Protein AF-A0A2H5ZQH9-F1 (afdb_monomer_lite)

Foldseek 3Di:
DEAECAEPPCHPVNCPPCCVVDPPPPDYHYDYPDYDPCCVGPVPSVVVVVVVVVVVVVD

Structure (mmCIF, N/CA/C/O backbone):
data_AF-A0A2H5ZQH9-F1
#
_entry.id   AF-A0A2H5ZQH9-F1
#
loop_
_atom_site.group_PDB
_atom_site.id
_atom_site.type_symbol
_atom_site.label_atom_id
_atom_site.label_alt_id
_atom_site.label_comp_id
_atom_site.label_asym_id
_atom_site.label_entity_id
_atom_site.label_seq_id
_atom_site.pdbx_PDB_ins_code
_atom_site.Cartn_x
_atom_site.Cartn_y
_atom_site.Cartn_z
_atom_site.occupancy
_atom_site.B_iso_or_equiv
_atom_site.auth_seq_id
_atom_site.auth_comp_id
_atom_site.auth_asym_id
_atom_site.auth_atom_id
_atom_site.pdbx_PDB_model_num
ATOM 1 N N . MET A 1 1 ? -5.194 -3.569 0.949 1.00 95.38 1 MET A N 1
ATOM 2 C CA . MET A 1 1 ? -4.098 -4.234 0.226 1.00 95.38 1 MET A CA 1
ATOM 3 C C . MET A 1 1 ? -3.193 -3.187 -0.384 1.00 95.38 1 MET A C 1
ATOM 5 O O . MET A 1 1 ? -3.703 -2.273 -1.013 1.00 95.38 1 MET A O 1
ATOM 9 N N . ILE A 1 2 ? -1.887 -3.284 -0.168 1.00 98.00 2 ILE A N 1
ATOM 10 C CA . ILE A 1 2 ? -0.902 -2.467 -0.883 1.00 98.00 2 ILE A CA 1
ATOM 11 C C . ILE A 1 2 ? -0.416 -3.299 -2.074 1.00 98.00 2 ILE A C 1
ATOM 13 O O . ILE A 1 2 ? -0.195 -4.497 -1.928 1.00 98.00 2 ILE A O 1
ATOM 17 N N . THR A 1 3 ? -0.319 -2.676 -3.242 1.00 98.31 3 THR A N 1
ATOM 18 C CA . THR A 1 3 ? 0.199 -3.249 -4.495 1.00 98.31 3 THR A CA 1
ATOM 19 C C . THR A 1 3 ? 1.248 -2.302 -5.064 1.00 98.31 3 THR A C 1
ATOM 21 O O . THR A 1 3 ? 1.186 -1.101 -4.786 1.00 98.31 3 THR A O 1
ATOM 24 N N . ALA A 1 4 ? 2.188 -2.814 -5.856 1.00 98.62 4 ALA A N 1
ATOM 25 C CA . ALA A 1 4 ? 3.255 -2.019 -6.458 1.00 98.62 4 ALA A CA 1
ATOM 26 C C . ALA A 1 4 ? 3.208 -2.119 -7.987 1.00 98.62 4 ALA A C 1
ATOM 28 O O .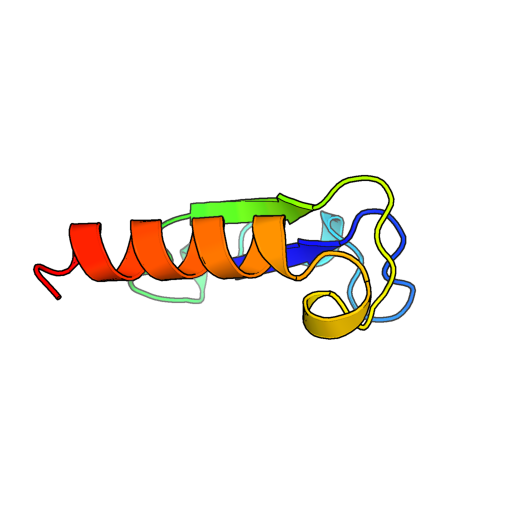 ALA A 1 4 ? 2.988 -3.198 -8.535 1.00 98.62 4 ALA A O 1
ATOM 29 N N . GLU A 1 5 ? 3.388 -0.992 -8.675 1.00 98.62 5 GLU A N 1
ATOM 30 C CA . GLU A 1 5 ? 3.228 -0.890 -10.133 1.00 98.62 5 GLU A CA 1
ATOM 31 C C . GLU A 1 5 ? 4.153 -1.825 -10.924 1.00 98.62 5 GLU A C 1
ATOM 33 O O . GLU A 1 5 ? 3.747 -2.351 -11.959 1.00 98.62 5 GLU A O 1
ATOM 38 N N . TRP A 1 6 ? 5.370 -2.060 -10.435 1.00 98.50 6 TRP A N 1
ATOM 39 C CA . TRP A 1 6 ? 6.372 -2.900 -11.093 1.00 98.50 6 TRP A CA 1
ATOM 40 C C . TRP A 1 6 ? 6.598 -4.2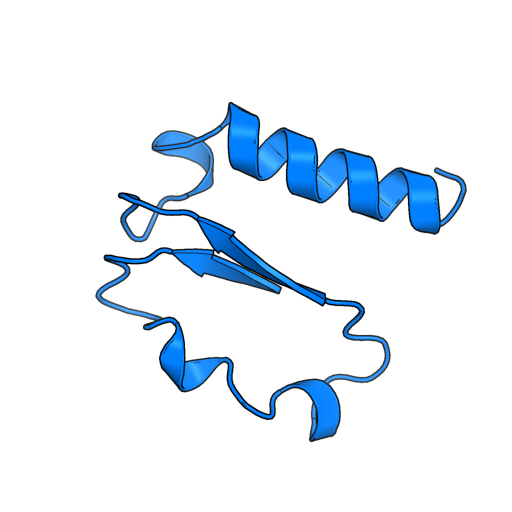29 -10.375 1.00 98.50 6 TRP A C 1
ATOM 42 O O . TRP A 1 6 ? 7.601 -4.891 -10.634 1.00 98.50 6 TRP A O 1
ATOM 52 N N . ASP A 1 7 ? 5.694 -4.633 -9.477 1.00 98.31 7 A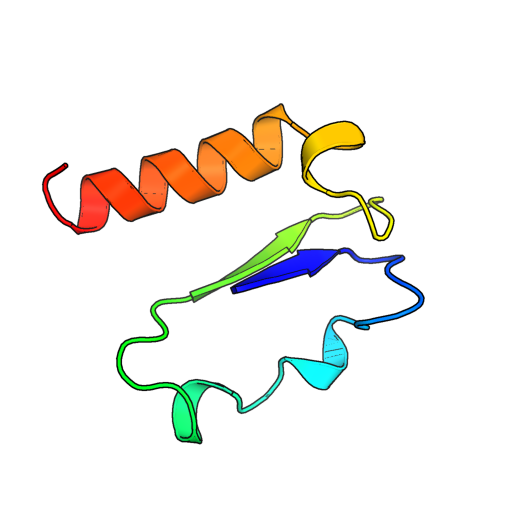SP A N 1
ATOM 53 C CA . ASP A 1 7 ? 5.809 -5.903 -8.763 1.00 98.31 7 ASP A CA 1
ATOM 54 C C . ASP A 1 7 ? 5.747 -7.088 -9.753 1.00 98.31 7 ASP A C 1
ATOM 56 O O . ASP A 1 7 ? 4.698 -7.343 -10.359 1.00 98.31 7 ASP A O 1
ATOM 60 N N . PRO A 1 8 ? 6.851 -7.842 -9.942 1.00 97.25 8 PRO A N 1
ATOM 61 C CA . PRO A 1 8 ? 6.876 -8.953 -10.881 1.00 97.25 8 PRO A CA 1
ATOM 62 C C . PRO A 1 8 ? 6.223 -10.222 -10.313 1.00 97.25 8 PRO A C 1
ATOM 64 O O . PRO A 1 8 ? 5.920 -11.135 -11.083 1.00 97.25 8 PRO A O 1
ATOM 67 N N . VAL A 1 9 ? 6.021 -10.294 -8.993 1.00 97.38 9 VAL A N 1
ATOM 68 C CA . VAL A 1 9 ? 5.481 -11.454 -8.273 1.00 97.38 9 VAL A CA 1
ATOM 69 C C . VAL A 1 9 ? 3.973 -11.311 -8.090 1.00 97.38 9 VAL A C 1
ATOM 71 O O . VAL A 1 9 ? 3.221 -12.234 -8.397 1.00 97.38 9 VAL A O 1
ATOM 74 N N . LEU A 1 10 ? 3.528 -10.147 -7.618 1.00 95.75 10 LEU A N 1
ATOM 75 C CA . LEU A 1 10 ? 2.132 -9.836 -7.332 1.00 95.75 10 LEU A CA 1
ATOM 76 C C . LEU A 1 10 ? 1.705 -8.589 -8.102 1.00 95.75 10 LEU A C 1
ATOM 78 O O . LEU A 1 10 ? 1.620 -7.486 -7.561 1.00 95.75 10 LEU A O 1
ATOM 82 N N . ARG A 1 11 ? 1.413 -8.775 -9.389 1.00 97.12 11 ARG A N 1
ATOM 83 C CA . ARG A 1 11 ? 1.006 -7.666 -10.255 1.00 97.12 11 ARG A CA 1
ATOM 84 C C . ARG A 1 11 ? -0.294 -7.025 -9.743 1.00 97.12 11 ARG A C 1
ATOM 86 O O . ARG A 1 11 ? -1.179 -7.765 -9.296 1.00 97.12 11 ARG A O 1
ATOM 93 N N . PRO A 1 12 ? -0.479 -5.696 -9.852 1.00 97.12 12 PRO A N 1
ATOM 94 C CA . PRO A 1 12 ? -1.670 -5.010 -9.337 1.00 97.12 12 PRO A CA 1
ATOM 95 C C . PRO A 1 12 ? -2.999 -5.602 -9.824 1.00 97.12 12 PRO A C 1
ATOM 97 O O . PRO A 1 12 ? -3.990 -5.632 -9.095 1.00 97.12 12 PRO A O 1
ATOM 100 N N . GLU A 1 13 ? -3.021 -6.126 -11.049 1.00 97.00 13 GLU A N 1
ATOM 101 C CA . GLU A 1 13 ? -4.180 -6.770 -11.663 1.00 97.00 13 GLU A CA 1
ATOM 102 C C . GLU A 1 13 ? -4.692 -7.979 -10.878 1.00 97.00 13 GLU A C 1
ATOM 104 O O . GLU A 1 13 ? -5.890 -8.264 -10.917 1.00 97.00 13 GLU A O 1
ATOM 109 N N . MET A 1 14 ? -3.795 -8.682 -10.182 1.00 96.31 14 MET A N 1
ATOM 110 C CA . MET A 1 14 ? -4.114 -9.875 -9.397 1.00 96.31 14 MET A CA 1
ATOM 111 C C . MET A 1 14 ? -4.912 -9.536 -8.134 1.00 96.31 14 MET A C 1
ATOM 113 O O . MET A 1 14 ? -5.584 -10.408 -7.594 1.00 96.31 14 MET A O 1
ATOM 117 N N . ALA A 1 15 ? -4.877 -8.278 -7.683 1.00 95.12 15 ALA A N 1
ATOM 118 C CA . ALA A 1 15 ? -5.640 -7.818 -6.527 1.00 95.12 15 ALA A CA 1
ATOM 119 C C . ALA A 1 15 ? -7.096 -7.440 -6.858 1.00 95.12 15 ALA A C 1
ATOM 121 O O . ALA A 1 15 ? -7.878 -7.131 -5.956 1.00 95.12 15 ALA A O 1
ATOM 122 N N . ARG A 1 16 ? -7.484 -7.430 -8.142 1.00 95.31 16 ARG A N 1
ATOM 123 C CA . ARG A 1 16 ? -8.855 -7.091 -8.545 1.00 95.31 16 ARG A CA 1
ATOM 124 C C . ARG A 1 16 ? -9.849 -8.148 -8.068 1.00 95.31 16 ARG A C 1
ATOM 126 O O . ARG A 1 16 ? -9.634 -9.337 -8.278 1.00 95.31 16 ARG A O 1
ATOM 133 N N . GLY A 1 17 ? -10.963 -7.705 -7.489 1.00 94.38 17 GLY A N 1
ATOM 134 C CA . GLY A 1 17 ? -12.032 -8.592 -7.026 1.00 94.38 17 GLY A CA 1
ATOM 135 C C . GLY A 1 17 ? -11.734 -9.284 -5.694 1.00 94.38 17 GLY A C 1
ATOM 136 O O . GLY A 1 17 ? -12.522 -10.123 -5.257 1.00 94.38 17 GLY A O 1
ATOM 137 N N . MET A 1 18 ? -10.617 -8.965 -5.030 1.00 95.88 18 MET A N 1
ATOM 138 C CA . MET A 1 18 ? -10.278 -9.556 -3.732 1.00 95.88 18 MET A CA 1
ATOM 139 C C . MET A 1 18 ? -11.277 -9.201 -2.627 1.00 95.88 18 MET A C 1
ATOM 141 O O . MET A 1 18 ? -11.391 -9.946 -1.658 1.00 95.88 18 MET A O 1
ATOM 145 N N . GLU A 1 19 ? -12.041 -8.121 -2.776 1.00 93.56 19 GLU A N 1
ATOM 146 C CA . GLU A 1 19 ? -13.114 -7.728 -1.862 1.00 93.56 19 GLU A CA 1
ATOM 147 C C . GLU A 1 19 ? -14.207 -8.797 -1.716 1.00 93.5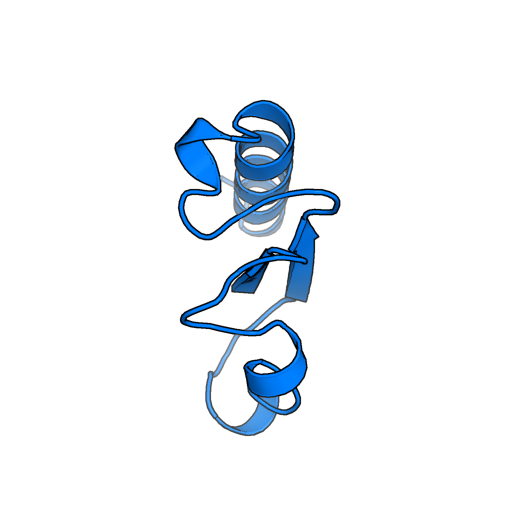6 19 GLU A C 1
ATOM 149 O O . GLU A 1 19 ? -14.836 -8.882 -0.664 1.00 93.56 19 GLU A O 1
ATOM 154 N N . ALA A 1 20 ? -14.392 -9.657 -2.724 1.00 95.44 20 ALA A N 1
ATOM 155 C CA . ALA A 1 20 ? -15.328 -10.778 -2.654 1.00 95.44 20 ALA A CA 1
ATOM 156 C C . ALA A 1 20 ? -14.821 -11.932 -1.768 1.00 95.44 20 ALA A C 1
ATOM 158 O O . ALA A 1 20 ? -15.613 -12.753 -1.312 1.00 95.44 20 ALA A O 1
ATOM 159 N N . TRP A 1 21 ? -13.508 -12.000 -1.525 1.00 96.12 21 TRP A N 1
ATOM 160 C CA . TRP A 1 21 ? -12.841 -13.129 -0.867 1.00 96.12 21 TRP A CA 1
ATOM 161 C C . TRP A 1 21 ? -12.226 -12.771 0.485 1.00 96.12 21 TRP A C 1
ATOM 163 O O . TRP A 1 21 ? -12.021 -13.653 1.316 1.00 96.12 21 TRP A O 1
ATOM 173 N N . VAL A 1 22 ? -11.919 -11.492 0.710 1.00 96.38 22 VAL A N 1
ATOM 174 C CA . VAL A 1 22 ? -11.276 -10.994 1.929 1.00 96.38 22 VAL A CA 1
ATOM 175 C C . VAL A 1 22 ? -12.255 -10.086 2.680 1.00 96.38 22 VAL A C 1
ATOM 177 O O . VAL A 1 22 ? -12.347 -8.892 2.372 1.00 96.38 22 VAL A O 1
ATOM 180 N N . PRO A 1 23 ? -12.984 -10.612 3.685 1.00 95.75 23 PRO A N 1
ATOM 181 C CA . PRO A 1 23 ? -13.863 -9.803 4.518 1.00 95.75 23 PRO A CA 1
ATOM 182 C C . PRO A 1 23 ? -13.106 -8.636 5.156 1.00 95.75 23 PRO A C 1
ATOM 184 O O . PRO A 1 23 ? -11.984 -8.796 5.636 1.00 95.75 23 PRO A O 1
ATOM 187 N N . ASN A 1 24 ? -13.737 -7.462 5.190 1.00 95.06 24 ASN A N 1
ATOM 188 C CA . ASN A 1 24 ? -13.153 -6.217 5.703 1.00 95.06 24 ASN A CA 1
ATOM 189 C C . ASN A 1 24 ? -11.921 -5.704 4.929 1.00 95.06 24 ASN A C 1
ATOM 191 O O . ASN A 1 24 ? -11.163 -4.888 5.461 1.00 95.06 24 ASN A O 1
ATOM 195 N N . LEU A 1 25 ? -11.719 -6.112 3.670 1.00 96.12 25 LEU A N 1
ATOM 196 C CA . LEU A 1 25 ? -10.794 -5.411 2.781 1.00 96.12 25 LEU A CA 1
ATOM 197 C C . LEU A 1 25 ? -11.314 -3.989 2.523 1.00 96.12 25 LEU A C 1
ATOM 199 O O . LEU A 1 25 ? -12.248 -3.783 1.758 1.00 96.12 25 LEU A O 1
ATOM 203 N N . ARG A 1 26 ? -10.705 -2.997 3.180 1.00 94.00 26 ARG A N 1
ATOM 204 C CA . ARG A 1 26 ? -11.186 -1.603 3.142 1.00 94.00 26 ARG A CA 1
ATOM 205 C C . ARG A 1 26 ? -10.828 -0.863 1.858 1.00 94.00 26 ARG A C 1
ATOM 207 O O . ARG A 1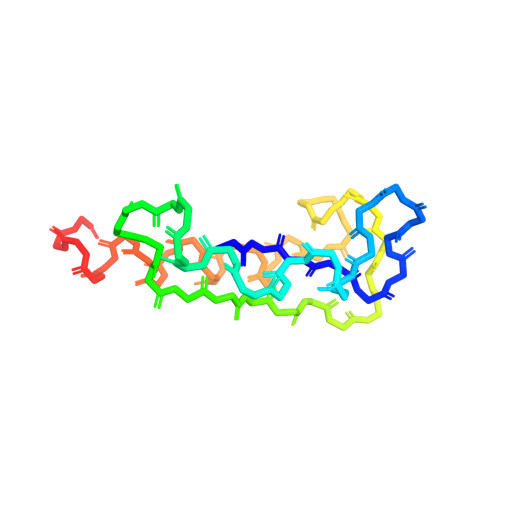 26 ? -11.616 -0.070 1.360 1.00 94.00 26 ARG A O 1
ATOM 214 N N . ARG A 1 27 ? -9.611 -1.080 1.357 1.00 93.62 27 ARG A N 1
ATOM 215 C CA . ARG A 1 27 ? -9.085 -0.414 0.159 1.00 93.62 27 ARG A CA 1
ATOM 216 C C . ARG A 1 27 ? -7.929 -1.180 -0.464 1.00 93.62 27 ARG A C 1
ATOM 218 O O . ARG A 1 27 ? -7.184 -1.866 0.246 1.00 93.62 27 ARG A O 1
ATOM 225 N N . THR A 1 28 ? -7.720 -0.955 -1.754 1.00 95.81 28 THR A N 1
ATOM 226 C CA . THR A 1 28 ? -6.487 -1.301 -2.467 1.00 95.81 28 THR A CA 1
ATOM 227 C C . THR A 1 28 ? -5.721 -0.020 -2.783 1.00 95.81 28 THR A C 1
ATOM 229 O O . THR A 1 28 ? -6.296 0.934 -3.298 1.00 95.81 28 THR A O 1
ATOM 232 N N . VAL A 1 29 ? -4.439 0.019 -2.430 1.00 97.69 29 VAL A N 1
ATOM 233 C CA . VAL A 1 29 ? -3.531 1.151 -2.639 1.00 97.69 29 VAL A CA 1
ATOM 234 C C . VAL A 1 29 ? -2.464 0.707 -3.630 1.00 97.69 29 VAL A C 1
ATOM 236 O O . VAL A 1 29 ? -1.795 -0.299 -3.400 1.00 97.69 29 VAL A O 1
ATOM 239 N N . LEU A 1 30 ? -2.323 1.440 -4.730 1.00 98.25 30 LEU A N 1
ATOM 240 C CA . LEU A 1 30 ? -1.259 1.233 -5.707 1.00 98.25 30 LEU A CA 1
ATOM 241 C C . LEU A 1 30 ? -0.130 2.223 -5.435 1.00 98.25 30 LEU A C 1
ATOM 243 O O . LEU A 1 30 ? -0.353 3.432 -5.490 1.00 98.25 30 LEU A O 1
ATOM 247 N N . ILE A 1 31 ? 1.071 1.710 -5.192 1.00 98.62 31 ILE A N 1
ATOM 248 C CA . ILE A 1 31 ? 2.288 2.511 -5.108 1.00 98.62 31 ILE A CA 1
ATOM 249 C C . ILE A 1 31 ? 2.917 2.557 -6.501 1.00 98.62 31 ILE A C 1
ATOM 251 O O . ILE A 1 31 ? 3.257 1.523 -7.081 1.00 98.62 31 ILE A O 1
ATOM 255 N N . ARG A 1 32 ? 3.007 3.771 -7.046 1.00 98.38 32 ARG A N 1
ATOM 256 C CA . ARG A 1 32 ? 3.587 4.056 -8.363 1.00 98.38 32 ARG A CA 1
ATOM 257 C C . ARG A 1 32 ? 5.106 3.939 -8.311 1.00 98.38 32 ARG A C 1
ATOM 259 O O . ARG A 1 32 ? 5.702 4.216 -7.271 1.00 98.38 32 ARG A O 1
ATOM 266 N N . GLU A 1 33 ? 5.705 3.560 -9.436 1.00 98.44 33 GLU A N 1
ATOM 267 C CA . GLU A 1 33 ? 7.162 3.494 -9.611 1.00 98.44 33 GLU A CA 1
ATOM 268 C C . GLU A 1 33 ? 7.860 2.686 -8.502 1.00 98.44 33 GLU A C 1
ATOM 270 O O . GLU A 1 33 ? 8.855 3.119 -7.917 1.00 98.44 33 GLU A O 1
ATOM 275 N N . CYS A 1 34 ? 7.275 1.540 -8.151 1.00 98.69 34 CYS A N 1
ATOM 276 C CA . CYS A 1 34 ? 7.710 0.703 -7.040 1.00 98.69 34 CYS A CA 1
ATOM 277 C C . CYS A 1 34 ? 7.707 -0.767 -7.449 1.00 98.69 34 CYS A C 1
ATOM 279 O O . CYS A 1 34 ? 6.732 -1.245 -8.037 1.00 98.69 34 CYS A O 1
ATOM 281 N N . GLY A 1 35 ? 8.785 -1.471 -7.116 1.00 98.12 35 GLY A N 1
ATOM 282 C CA . GLY A 1 35 ? 8.912 -2.914 -7.234 1.00 98.12 35 GLY A CA 1
ATOM 283 C C . GLY A 1 35 ? 8.311 -3.667 -6.046 1.00 98.12 35 GLY A C 1
ATOM 284 O O . GLY A 1 35 ? 7.465 -3.164 -5.304 1.00 98.12 35 GLY A O 1
ATOM 285 N N . HIS A 1 36 ? 8.732 -4.922 -5.892 1.00 98.00 36 HIS A N 1
ATOM 286 C CA . HIS A 1 36 ? 8.135 -5.862 -4.942 1.00 98.00 36 HIS A CA 1
ATOM 287 C C . HIS A 1 36 ? 8.342 -5.463 -3.473 1.00 98.00 36 HIS A C 1
ATOM 289 O O . HIS A 1 36 ? 7.500 -5.742 -2.617 1.00 98.00 36 HIS A O 1
ATOM 295 N N . TRP A 1 37 ? 9.460 -4.813 -3.147 1.00 98.25 37 TRP A N 1
ATOM 296 C CA . TRP A 1 37 ? 9.844 -4.534 -1.763 1.00 98.25 37 TRP A CA 1
ATOM 297 C C . TRP A 1 37 ? 9.400 -3.131 -1.359 1.00 98.25 37 TRP A C 1
ATOM 299 O O . TRP A 1 37 ? 10.202 -2.248 -1.061 1.00 98.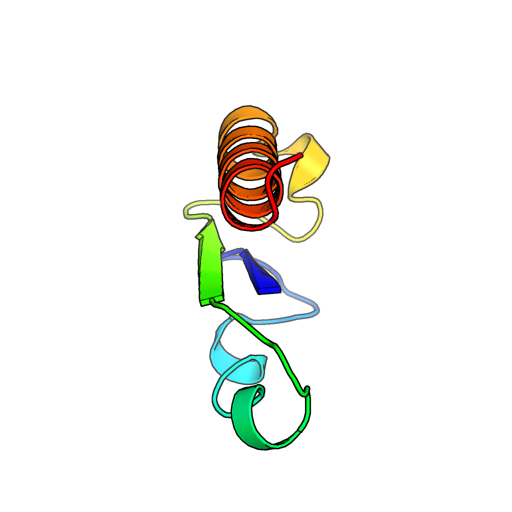25 37 TRP A O 1
ATOM 309 N N . THR A 1 38 ? 8.078 -2.941 -1.350 1.00 98.31 38 THR A N 1
ATOM 310 C CA . THR A 1 38 ? 7.430 -1.634 -1.146 1.00 98.31 38 THR A CA 1
ATOM 311 C C . THR A 1 38 ? 7.912 -0.877 0.090 1.00 98.31 38 THR A C 1
ATOM 313 O O . THR A 1 38 ? 8.105 0.334 0.021 1.00 98.31 38 THR A O 1
ATOM 316 N N . GLN A 1 39 ? 8.156 -1.568 1.209 1.00 98.31 39 GLN A N 1
ATOM 317 C CA . GLN A 1 39 ? 8.615 -0.937 2.449 1.00 98.31 39 GLN A CA 1
ATOM 318 C C . GLN A 1 39 ? 10.030 -0.353 2.325 1.00 98.31 39 GLN A C 1
ATOM 320 O O . GLN A 1 39 ? 10.366 0.571 3.057 1.00 98.31 39 GLN A O 1
ATOM 325 N N . GLN A 1 40 ? 10.862 -0.901 1.438 1.00 98.69 40 GLN A N 1
ATOM 326 C CA . GLN A 1 40 ? 12.239 -0.471 1.209 1.00 98.69 40 GLN A CA 1
ATOM 327 C C . GLN A 1 40 ? 12.329 0.579 0.102 1.00 98.69 40 GLN A C 1
ATOM 329 O O . GLN A 1 40 ? 13.146 1.488 0.193 1.00 98.69 40 GLN A O 1
ATOM 334 N N . GLU A 1 41 ? 11.510 0.449 -0.941 1.00 98.62 41 GLU A N 1
ATOM 335 C CA . GLU A 1 41 ? 11.563 1.322 -2.118 1.00 98.62 41 GLU A CA 1
ATOM 336 C C . GLU A 1 41 ? 10.787 2.632 -1.927 1.00 98.62 41 GLU A C 1
ATOM 338 O O . GLU A 1 41 ? 11.214 3.674 -2.424 1.00 98.62 41 GLU A O 1
ATOM 343 N N . LYS A 1 42 ? 9.649 2.578 -1.220 1.00 98.69 42 LYS A N 1
ATOM 344 C CA . LYS A 1 42 ? 8.713 3.698 -1.020 1.00 98.69 42 LYS A CA 1
ATOM 345 C C . LYS A 1 42 ? 8.204 3.753 0.435 1.00 98.69 42 LYS A C 1
ATOM 347 O O . LYS A 1 42 ? 6.999 3.600 0.685 1.00 98.69 42 LYS A O 1
ATOM 352 N N . PRO A 1 43 ? 9.107 3.880 1.431 1.00 98.69 43 PRO A N 1
ATOM 353 C CA . PRO A 1 43 ? 8.738 3.790 2.842 1.00 98.69 43 PRO A CA 1
ATOM 354 C C . PRO A 1 43 ? 7.725 4.860 3.263 1.00 98.69 43 PRO A C 1
ATOM 356 O O . PRO A 1 43 ? 6.839 4.571 4.069 1.00 98.69 43 PRO A O 1
ATOM 359 N N . GLU A 1 44 ? 7.807 6.078 2.729 1.00 98.75 44 GLU A N 1
ATOM 360 C CA . GLU A 1 44 ? 6.893 7.171 3.061 1.00 98.75 44 GLU A CA 1
ATOM 361 C C . GLU A 1 44 ? 5.456 6.875 2.608 1.00 98.75 44 GLU A C 1
ATOM 363 O O . GLU A 1 44 ? 4.510 7.057 3.383 1.00 98.75 44 GLU A O 1
ATOM 368 N N . GLU A 1 45 ? 5.271 6.379 1.386 1.00 98.75 45 GLU A N 1
ATOM 369 C CA . GLU A 1 45 ? 3.969 6.022 0.823 1.00 98.75 45 GLU A CA 1
ATOM 370 C C . GLU A 1 45 ? 3.349 4.838 1.564 1.00 98.75 45 GLU A C 1
ATOM 372 O O . GLU A 1 45 ? 2.161 4.872 1.911 1.00 98.75 45 GLU A O 1
ATOM 377 N N . VAL A 1 46 ? 4.154 3.813 1.866 1.00 98.69 46 VAL A N 1
ATOM 378 C CA . VAL A 1 46 ? 3.703 2.673 2.670 1.00 98.69 46 VAL A CA 1
ATOM 379 C C . VAL A 1 46 ? 3.283 3.136 4.060 1.00 98.69 46 VAL A C 1
ATOM 381 O O . VAL A 1 46 ? 2.172 2.830 4.498 1.00 98.69 46 VAL A O 1
ATOM 384 N N . ASN A 1 47 ? 4.129 3.902 4.751 1.00 98.69 47 ASN A N 1
ATOM 385 C CA . ASN A 1 47 ? 3.838 4.372 6.103 1.00 98.69 47 ASN A CA 1
ATOM 386 C C . ASN A 1 47 ? 2.593 5.261 6.125 1.00 98.69 47 ASN A C 1
ATOM 388 O O . ASN A 1 47 ? 1.743 5.103 6.999 1.00 98.69 47 ASN A O 1
ATOM 392 N N . THR A 1 48 ? 2.426 6.134 5.131 1.00 98.62 48 THR A N 1
ATOM 393 C CA . THR A 1 48 ? 1.223 6.961 4.978 1.00 98.62 48 THR A CA 1
ATOM 394 C C . THR A 1 48 ? -0.026 6.095 4.837 1.00 98.62 48 THR A C 1
ATOM 396 O O . THR A 1 48 ? -1.021 6.318 5.533 1.00 98.62 48 THR A O 1
ATOM 399 N N . ALA A 1 49 ? 0.024 5.063 3.990 1.00 98.31 49 ALA A N 1
ATOM 400 C CA . ALA A 1 49 ? -1.092 4.147 3.785 1.00 98.31 49 ALA A CA 1
ATOM 401 C C . ALA A 1 49 ? -1.430 3.334 5.049 1.00 98.31 49 ALA A C 1
ATOM 403 O O . ALA A 1 49 ? -2.614 3.123 5.335 1.00 98.31 49 ALA A O 1
ATOM 404 N N . LEU A 1 50 ? -0.421 2.903 5.813 1.00 98.31 50 LEU A N 1
ATOM 405 C CA . LEU A 1 50 ? -0.604 2.174 7.071 1.00 98.31 50 LEU A CA 1
ATOM 406 C C . LEU A 1 50 ? -1.167 3.072 8.176 1.00 98.31 50 LEU A C 1
ATOM 408 O O . LEU A 1 50 ? -2.155 2.708 8.808 1.00 98.31 50 LEU A O 1
ATOM 412 N N . ILE A 1 51 ? -0.607 4.267 8.372 1.00 98.56 51 ILE A N 1
ATOM 413 C CA . ILE A 1 51 ? -1.074 5.222 9.387 1.00 98.56 51 ILE A CA 1
ATOM 414 C C . ILE A 1 51 ? -2.516 5.643 9.104 1.00 98.56 51 ILE A C 1
ATOM 416 O O . ILE A 1 51 ? -3.337 5.683 10.018 1.00 98.56 51 ILE A O 1
ATOM 420 N N . ALA A 1 52 ? -2.858 5.928 7.845 1.00 98.12 52 ALA A N 1
ATOM 421 C CA . ALA A 1 52 ? -4.231 6.259 7.481 1.00 98.12 52 ALA A CA 1
ATOM 422 C C . ALA A 1 52 ? -5.199 5.102 7.790 1.00 98.12 52 ALA A C 1
ATOM 424 O O . ALA A 1 52 ? -6.302 5.344 8.266 1.00 98.12 52 ALA A O 1
ATOM 425 N N . PHE A 1 53 ? -4.780 3.851 7.572 1.00 97.94 53 PHE A N 1
ATOM 426 C CA . PHE A 1 53 ? -5.591 2.682 7.918 1.00 97.94 53 PHE A CA 1
ATOM 427 C C . PHE A 1 53 ? -5.783 2.539 9.435 1.00 97.94 53 PHE A C 1
ATOM 429 O O . PHE A 1 53 ? -6.897 2.276 9.877 1.00 97.94 53 PHE A O 1
ATOM 436 N N . LEU A 1 54 ? -4.735 2.750 10.238 1.00 98.00 54 LEU A N 1
ATOM 437 C CA . LEU A 1 54 ? -4.833 2.698 11.702 1.00 98.00 54 LEU A CA 1
ATOM 438 C C . LEU A 1 54 ? -5.791 3.767 12.247 1.00 98.00 54 LEU A C 1
ATOM 440 O O . LEU A 1 54 ? -6.684 3.439 13.026 1.00 98.00 54 LEU A O 1
ATOM 444 N N . LYS A 1 55 ? -5.716 4.998 11.726 1.00 97.69 55 LYS A N 1
ATOM 445 C CA . LYS A 1 55 ? -6.637 6.083 12.102 1.00 97.69 55 LYS A CA 1
ATOM 446 C C . LYS A 1 55 ? -8.101 5.752 11.807 1.00 97.69 55 LYS A C 1
ATOM 448 O O . LYS A 1 55 ? -8.974 6.084 12.603 1.00 97.69 55 LYS A O 1
ATOM 453 N N . GLU A 1 56 ? -8.384 5.073 10.694 1.00 96.50 56 GLU A N 1
ATOM 454 C CA . GLU A 1 56 ? -9.739 4.595 10.361 1.00 96.50 56 GLU A CA 1
ATOM 455 C C . GLU A 1 56 ? -10.257 3.531 11.345 1.00 96.50 56 GLU A C 1
ATOM 457 O O . GLU A 1 56 ? -11.469 3.340 11.461 1.00 96.50 56 GLU A O 1
ATOM 462 N N . LEU A 1 57 ? -9.361 2.838 12.054 1.00 96.38 57 LEU A N 1
ATOM 463 C CA . LEU A 1 57 ? -9.697 1.897 13.125 1.00 96.38 57 LEU A CA 1
ATOM 464 C C . LEU A 1 57 ? -9.780 2.559 14.508 1.00 96.38 57 LEU A C 1
ATOM 466 O O . LEU A 1 57 ? -10.143 1.883 15.470 1.00 96.38 57 LEU A O 1
ATOM 470 N N . GLY A 1 58 ? -9.462 3.852 14.617 1.00 95.69 58 GLY A N 1
ATOM 471 C CA . GLY A 1 58 ? -9.364 4.557 15.896 1.00 95.69 58 GLY A CA 1
ATOM 472 C C . GLY A 1 58 ? -8.078 4.259 16.674 1.00 95.69 58 GLY A C 1
ATOM 473 O O . GLY A 1 58 ? -8.066 4.440 17.891 1.00 95.69 58 GLY A O 1
ATOM 474 N N . LEU A 1 59 ? -7.031 3.787 15.984 1.00 89.00 59 LEU A N 1
ATOM 475 C CA . LEU A 1 59 ? -5.684 3.560 16.517 1.00 89.00 59 LEU A CA 1
ATOM 476 C C . LEU A 1 59 ? -4.727 4.697 16.135 1.00 89.00 59 LEU A C 1
ATOM 478 O O . LEU A 1 59 ? -4.862 5.251 15.017 1.00 89.00 59 LEU A O 1
#

Secondary structure (DSSP, 8-state):
-EEETT-SSS-GGGGTTGGGTSTT----EEETT--S-HHHH-HHHHHHHHHHHHHHTT-

Radius of gyration: 11.88 Å; chains: 1; bounding box: 28×20×28 Å

pLDDT: mean 97.12, std 1.81, range [89.0, 98.75]

Sequence (59 aa):
MITAEWDPVLRPEMARGMEAWVPNLRRTVLIRECGHWTQQEKPEEVNTALIAFLKELGL